Protein AF-A0A285UTD2-F1 (afdb_monomer_lite)

pLDDT: mean 85.3, std 11.43, range [43.5, 94.19]

Organism: NCBI:txid714307

Sequence (62 aa):
MKNQNTDICVAVDMDAEQRTLTVYSPKNDENIIVPVNEENLEDVNTDEAVAFEVDLDTKTIL

Secondary structure (DSSP, 8-state):
-----EEEEEEEEEETTTTEEEEEETTTTEEEEEE--HHHHHHHTSSS--EEEEETTTTEE-

Radius of gyration: 11.17 Å; chains: 1; bounding box: 26×21×33 Å

Foldseek 3Di:
DPPQQKAWWKWDDADPVQQWTWTQGPVVRDIAIAHHDPVCVVVNPDPDGDIFIARPVRRYTD

Structure (mmCIF, N/CA/C/O backbone):
data_AF-A0A285UTD2-F1
#
_entry.id   AF-A0A285UTD2-F1
#
loop_
_atom_site.group_PDB
_atom_site.id
_atom_site.type_symbol
_atom_site.label_atom_id
_atom_site.label_alt_id
_atom_site.label_comp_id
_atom_site.label_asym_id
_atom_site.label_entity_id
_atom_site.label_seq_id
_atom_site.pdbx_PDB_ins_code
_atom_site.Cartn_x
_atom_site.Cartn_y
_atom_site.Cartn_z
_atom_site.occupancy
_atom_site.B_iso_or_equiv
_atom_site.auth_seq_id
_atom_site.auth_comp_id
_atom_site.auth_asym_id
_atom_site.auth_atom_id
_atom_site.pdbx_PDB_model_num
ATOM 1 N N . MET A 1 1 ? -10.270 -3.756 23.169 1.00 43.50 1 MET A N 1
ATOM 2 C CA . MET A 1 1 ? -9.506 -4.026 21.935 1.00 43.50 1 MET A CA 1
ATOM 3 C C . MET A 1 1 ? -9.978 -2.997 20.924 1.00 43.50 1 MET A C 1
ATOM 5 O O . MET A 1 1 ? -11.181 -2.928 20.713 1.00 43.50 1 MET A O 1
ATOM 9 N N . LYS A 1 2 ? -9.112 -2.101 20.431 1.00 48.41 2 LYS A N 1
ATOM 10 C CA . LYS A 1 2 ? -9.502 -1.253 19.296 1.00 48.41 2 LYS A CA 1
ATOM 11 C C . LYS A 1 2 ? -9.528 -2.187 18.090 1.00 48.41 2 LYS A C 1
ATOM 13 O O . LYS A 1 2 ? -8.496 -2.774 17.792 1.00 48.41 2 LYS A O 1
ATOM 18 N N . ASN A 1 3 ? -10.690 -2.389 17.477 1.00 53.69 3 ASN A N 1
ATOM 19 C CA . ASN A 1 3 ? -10.742 -3.032 16.171 1.00 53.69 3 ASN A CA 1
ATOM 20 C C . ASN A 1 3 ? -9.998 -2.094 15.219 1.00 53.69 3 ASN A C 1
ATOM 22 O O . ASN A 1 3 ? -10.510 -1.014 14.936 1.00 53.69 3 ASN A O 1
ATOM 26 N N . GLN A 1 4 ? -8.776 -2.444 14.821 1.00 65.19 4 GLN A N 1
ATOM 27 C CA . GLN A 1 4 ? -8.106 -1.730 13.740 1.00 65.19 4 GLN A CA 1
ATOM 28 C C . GLN A 1 4 ? -8.884 -2.026 12.456 1.00 65.19 4 GLN A C 1
ATOM 30 O O . GLN A 1 4 ? -9.244 -3.176 12.193 1.00 65.19 4 GLN A O 1
ATOM 35 N N . ASN A 1 5 ? -9.231 -0.981 11.709 1.00 88.19 5 ASN A N 1
ATOM 36 C CA . ASN A 1 5 ? -9.946 -1.104 10.449 1.00 88.19 5 ASN A CA 1
ATOM 37 C C . ASN A 1 5 ? -8.949 -1.454 9.336 1.00 88.19 5 ASN A C 1
ATOM 39 O O . ASN A 1 5 ? -8.635 -0.619 8.495 1.00 88.19 5 ASN A O 1
ATOM 43 N N . THR A 1 6 ? -8.416 -2.674 9.368 1.00 91.38 6 THR A N 1
ATOM 44 C CA . THR A 1 6 ? -7.451 -3.148 8.370 1.00 91.38 6 THR A CA 1
ATOM 45 C C . THR A 1 6 ? -8.130 -3.936 7.253 1.00 91.38 6 THR A C 1
ATOM 47 O O . THR A 1 6 ? -9.265 -4.423 7.408 1.00 91.38 6 THR A O 1
ATOM 50 N N . ASP A 1 7 ? -7.445 -4.012 6.115 1.00 93.69 7 ASP A N 1
ATOM 51 C CA . ASP A 1 7 ? -7.772 -4.877 4.983 1.00 93.69 7 ASP A CA 1
ATOM 52 C C . ASP A 1 7 ? -6.496 -5.391 4.306 1.00 93.69 7 ASP A C 1
ATOM 54 O O . ASP A 1 7 ? -5.429 -4.789 4.435 1.00 93.69 7 ASP A O 1
ATOM 58 N N . ILE A 1 8 ? -6.615 -6.510 3.593 1.00 93.56 8 ILE A N 1
ATOM 59 C CA . ILE A 1 8 ? -5.548 -7.032 2.736 1.00 93.56 8 ILE A CA 1
ATOM 60 C C . ILE A 1 8 ? -5.784 -6.488 1.332 1.00 93.56 8 ILE A C 1
ATOM 62 O O . ILE A 1 8 ? -6.660 -6.962 0.605 1.00 93.56 8 ILE A O 1
ATOM 66 N N . CYS A 1 9 ? -5.003 -5.480 0.965 1.00 92.94 9 CYS A N 1
ATOM 67 C CA . CYS A 1 9 ? -5.137 -4.782 -0.301 1.00 92.94 9 CYS A CA 1
ATOM 68 C C . CYS A 1 9 ? -4.106 -5.290 -1.311 1.00 92.94 9 CYS A C 1
ATOM 70 O O . CYS A 1 9 ? -2.980 -5.612 -0.944 1.00 92.94 9 CYS A O 1
ATOM 72 N N . VAL A 1 10 ? -4.464 -5.333 -2.591 1.00 91.94 10 VAL A N 1
ATOM 73 C CA . VAL A 1 10 ? -3.556 -5.783 -3.663 1.00 91.94 10 VAL A CA 1
ATOM 74 C C . VAL A 1 10 ? -2.972 -4.571 -4.374 1.00 91.94 10 VAL A C 1
ATOM 76 O O . VAL A 1 10 ? -3.723 -3.667 -4.732 1.00 91.94 10 VAL A O 1
ATOM 79 N N . ALA A 1 11 ? -1.658 -4.539 -4.584 1.00 90.62 11 ALA A N 1
ATOM 80 C CA . ALA A 1 11 ? -1.004 -3.497 -5.366 1.00 90.62 11 ALA A CA 1
ATOM 81 C C . ALA A 1 11 ? -1.521 -3.480 -6.809 1.00 90.62 11 ALA A C 1
ATOM 83 O O . ALA A 1 11 ? -1.628 -4.517 -7.463 1.00 90.62 11 ALA A O 1
ATOM 84 N N . VAL A 1 12 ? -1.854 -2.284 -7.290 1.00 90.56 12 VAL A N 1
ATOM 85 C CA . VAL A 1 12 ? -2.386 -2.046 -8.636 1.00 90.56 12 VAL A CA 1
ATOM 86 C C . VAL A 1 12 ? -1.402 -1.235 -9.467 1.00 90.56 12 VAL A C 1
ATOM 88 O O . VAL A 1 12 ? -1.158 -1.580 -10.619 1.00 90.56 12 VAL A O 1
ATOM 91 N N . ASP A 1 13 ? -0.872 -0.150 -8.899 1.00 89.75 13 ASP A N 1
ATOM 92 C CA . ASP A 1 13 ? 0.014 0.778 -9.604 1.00 89.75 13 ASP A CA 1
ATOM 93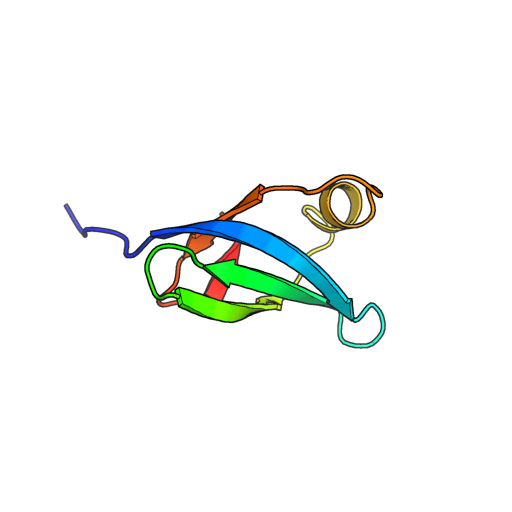 C C . ASP A 1 13 ? 0.904 1.552 -8.626 1.00 89.75 13 ASP A C 1
ATOM 95 O O . ASP A 1 13 ? 0.496 1.815 -7.492 1.00 89.75 13 ASP A O 1
ATOM 99 N N . MET A 1 14 ? 2.091 1.960 -9.064 1.00 88.19 14 MET A N 1
ATOM 100 C CA . MET A 1 14 ? 3.043 2.723 -8.257 1.00 88.19 14 MET A CA 1
ATOM 101 C C . MET A 1 14 ? 3.397 4.040 -8.948 1.00 88.19 14 MET A C 1
ATOM 103 O O . MET A 1 14 ? 3.944 4.057 -10.048 1.00 88.19 14 MET A O 1
ATOM 107 N N . ASP A 1 15 ? 3.194 5.151 -8.240 1.00 89.88 15 ASP A N 1
ATOM 108 C CA . ASP A 1 15 ? 3.729 6.455 -8.625 1.00 89.88 15 ASP A CA 1
ATOM 109 C C . ASP A 1 15 ? 5.059 6.688 -7.894 1.00 89.88 15 A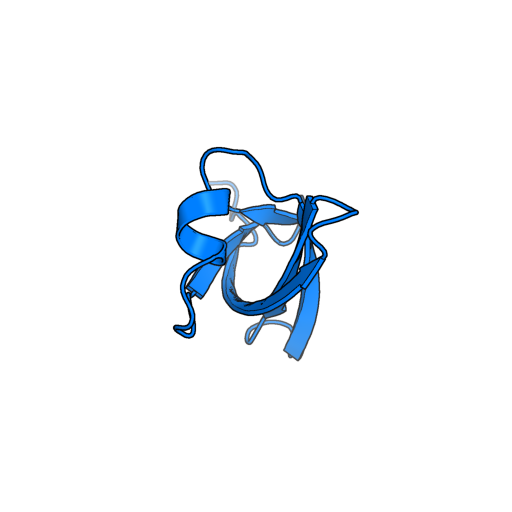SP A C 1
ATOM 111 O O . ASP A 1 15 ? 5.107 7.036 -6.708 1.00 89.88 15 ASP A O 1
ATOM 115 N N . ALA A 1 16 ? 6.159 6.472 -8.614 1.00 85.06 16 ALA A N 1
ATOM 116 C CA . ALA A 1 16 ? 7.509 6.649 -8.091 1.00 85.06 16 ALA A CA 1
ATOM 117 C C . ALA A 1 16 ? 7.891 8.124 -7.871 1.00 85.06 16 ALA A C 1
ATOM 119 O O . ALA A 1 16 ? 8.718 8.404 -7.001 1.00 85.06 16 ALA A O 1
ATOM 120 N N . GLU A 1 17 ? 7.295 9.065 -8.613 1.00 89.00 17 GLU A N 1
ATOM 121 C CA . GLU A 1 17 ? 7.561 10.500 -8.446 1.00 89.00 17 GLU A CA 1
ATOM 122 C C . GLU A 1 17 ? 6.960 11.007 -7.132 1.00 89.00 17 GLU A C 1
ATOM 124 O O . GLU A 1 17 ? 7.597 11.767 -6.398 1.00 89.00 17 GLU A O 1
ATOM 129 N N . GLN A 1 18 ? 5.753 10.540 -6.806 1.00 89.31 18 GLN A N 1
ATOM 130 C CA . GLN A 1 18 ? 5.041 10.896 -5.577 1.00 89.31 18 GLN A CA 1
ATOM 131 C C . GLN A 1 18 ? 5.340 9.953 -4.404 1.00 89.31 18 GLN A C 1
ATOM 133 O O . GLN A 1 18 ? 4.950 10.247 -3.274 1.00 89.31 18 GLN A O 1
ATOM 138 N N . ARG A 1 19 ? 6.064 8.851 -4.649 1.00 89.81 19 ARG A N 1
ATOM 139 C CA . ARG A 1 19 ? 6.325 7.765 -3.686 1.00 89.81 19 ARG A CA 1
ATOM 140 C C . ARG A 1 19 ? 5.028 7.228 -3.073 1.00 89.81 19 ARG A C 1
ATOM 142 O O . ARG A 1 19 ? 4.909 7.082 -1.855 1.00 89.81 19 ARG A O 1
ATOM 149 N N . THR A 1 20 ? 4.051 6.939 -3.925 1.00 92.19 20 THR A N 1
ATOM 150 C CA . THR A 1 20 ? 2.748 6.397 -3.518 1.00 92.19 20 THR A CA 1
ATOM 151 C C . THR A 1 20 ? 2.413 5.117 -4.270 1.00 92.19 20 THR A C 1
ATOM 153 O O . THR A 1 20 ? 2.751 4.972 -5.441 1.00 92.19 20 THR A O 1
ATOM 156 N N . LEU A 1 21 ? 1.697 4.216 -3.606 1.00 91.62 21 LEU A N 1
ATOM 157 C CA . LEU A 1 21 ? 1.175 2.976 -4.161 1.00 91.62 21 LEU A CA 1
ATOM 158 C C . LEU A 1 21 ? -0.349 3.048 -4.178 1.00 91.62 21 LEU A C 1
ATOM 160 O O . LEU A 1 21 ? -0.983 3.385 -3.177 1.00 91.62 21 LEU A O 1
ATOM 164 N N . THR A 1 22 ? -0.937 2.705 -5.314 1.00 93.06 22 THR A N 1
ATOM 165 C CA . THR A 1 22 ? -2.366 2.449 -5.438 1.00 93.06 22 THR A CA 1
ATOM 166 C C . THR A 1 22 ? -2.615 0.983 -5.128 1.00 93.06 22 THR A C 1
ATOM 168 O O . THR A 1 22 ? -2.074 0.103 -5.798 1.00 93.06 22 THR A O 1
ATOM 171 N N . VAL A 1 23 ? -3.454 0.722 -4.132 1.00 92.81 23 VAL A N 1
ATOM 172 C CA . VAL A 1 23 ? -3.880 -0.623 -3.743 1.00 92.81 23 VAL A CA 1
ATOM 173 C C . VAL A 1 23 ? -5.395 -0.760 -3.871 1.00 92.81 23 VAL A C 1
ATOM 175 O O . VAL A 1 23 ? -6.129 0.185 -3.591 1.00 92.81 23 VAL A O 1
ATOM 178 N N . TYR A 1 24 ? -5.882 -1.929 -4.266 1.00 94.00 24 TYR A N 1
ATOM 179 C CA . TYR A 1 24 ? -7.309 -2.248 -4.280 1.00 94.00 24 TYR A CA 1
ATOM 180 C C . TYR A 1 24 ? -7.710 -2.914 -2.962 1.00 94.00 24 TYR A C 1
ATOM 182 O O . TYR A 1 24 ? -7.101 -3.915 -2.586 1.00 94.00 24 TYR A O 1
ATOM 1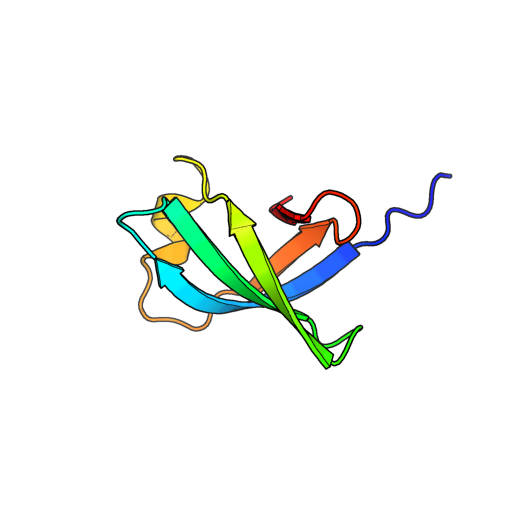90 N N . SER A 1 25 ? -8.729 -2.372 -2.288 1.00 94.19 25 SER A N 1
ATOM 191 C CA . SER A 1 25 ? -9.339 -2.922 -1.071 1.00 94.19 25 SER A CA 1
ATOM 192 C C . SER A 1 25 ? -10.574 -3.758 -1.431 1.00 94.19 25 SER A C 1
ATOM 194 O O . SER A 1 25 ? -11.609 -3.189 -1.794 1.00 94.19 25 SER A O 1
ATOM 196 N N . PRO A 1 26 ? -10.529 -5.097 -1.291 1.00 92.06 26 PRO A N 1
ATOM 197 C CA . PRO A 1 26 ? -11.695 -5.951 -1.517 1.00 92.06 26 PRO A CA 1
ATOM 198 C C . PRO A 1 26 ? -12.815 -5.717 -0.498 1.00 92.06 26 PRO A C 1
ATOM 200 O O . PRO A 1 26 ? -13.978 -6.001 -0.780 1.00 92.06 26 PRO A O 1
ATOM 203 N N . LYS A 1 27 ? -12.479 -5.223 0.701 1.00 90.88 27 LYS A N 1
ATOM 204 C CA . LYS A 1 27 ? -13.449 -4.951 1.769 1.00 90.88 27 LYS A CA 1
ATOM 205 C C . LYS A 1 27 ? -14.368 -3.779 1.439 1.00 90.88 27 LYS A C 1
ATOM 207 O O . LYS A 1 27 ? -15.558 -3.846 1.748 1.00 90.88 27 LYS A O 1
ATOM 212 N N . ASN A 1 28 ? -13.817 -2.728 0.832 1.00 88.94 28 ASN A N 1
ATOM 213 C CA . ASN A 1 28 ? -14.555 -1.518 0.473 1.00 88.94 28 ASN A CA 1
ATOM 214 C C . ASN A 1 28 ? -14.909 -1.436 -1.022 1.00 88.94 28 ASN A C 1
ATOM 216 O O . ASN A 1 28 ? -15.675 -0.554 -1.402 1.00 88.94 28 ASN A O 1
ATOM 220 N N . ASP A 1 29 ? -14.375 -2.344 -1.846 1.00 94.00 29 ASP A N 1
ATOM 221 C CA . ASP A 1 29 ? -14.486 -2.326 -3.311 1.00 94.00 29 ASP A CA 1
ATOM 222 C C . ASP A 1 29 ? -13.998 -0.994 -3.917 1.00 94.00 29 ASP A C 1
ATOM 224 O O . ASP A 1 29 ? -14.649 -0.378 -4.761 1.00 94.00 29 ASP A O 1
ATOM 228 N N . GLU A 1 30 ? -12.843 -0.512 -3.444 1.00 93.94 30 GLU A N 1
ATOM 229 C CA . GLU A 1 30 ? -12.267 0.770 -3.863 1.00 93.94 30 GLU A CA 1
ATOM 230 C C . GLU A 1 30 ? -10.739 0.719 -4.009 1.00 93.94 30 GLU A C 1
ATOM 232 O O . GLU A 1 30 ? -10.063 -0.122 -3.415 1.00 93.94 30 GLU A O 1
ATOM 237 N N . ASN A 1 31 ? -10.189 1.668 -4.772 1.00 94.19 31 ASN A N 1
ATOM 238 C CA . ASN A 1 31 ? -8.749 1.901 -4.848 1.00 94.19 31 ASN A CA 1
ATOM 239 C C . ASN A 1 31 ? -8.327 2.959 -3.827 1.00 94.19 31 ASN A C 1
ATOM 241 O O . ASN A 1 31 ? -8.910 4.043 -3.758 1.00 94.19 31 ASN A O 1
ATOM 245 N N . ILE A 1 32 ? -7.267 2.667 -3.084 1.00 93.00 32 ILE A N 1
ATOM 246 C CA . ILE A 1 32 ? -6.726 3.505 -2.019 1.00 93.00 32 ILE A CA 1
ATOM 247 C C . ILE A 1 32 ? -5.284 3.844 -2.366 1.00 93.00 32 ILE A C 1
ATOM 249 O O . ILE A 1 32 ? -4.501 2.978 -2.742 1.00 93.00 32 ILE A O 1
ATOM 253 N N . ILE A 1 33 ? -4.929 5.116 -2.221 1.00 93.75 33 ILE A N 1
ATOM 254 C CA . ILE A 1 33 ? -3.552 5.581 -2.378 1.00 93.75 33 ILE A CA 1
ATOM 255 C C . ILE A 1 33 ? -2.908 5.595 -0.995 1.00 93.75 33 ILE A C 1
ATOM 257 O O . ILE A 1 33 ? -3.416 6.261 -0.085 1.00 93.75 33 ILE A O 1
ATOM 261 N N . VAL A 1 34 ? -1.800 4.873 -0.856 1.00 93.19 34 VAL A N 1
ATOM 262 C CA . VAL A 1 34 ? -0.994 4.798 0.366 1.00 93.19 34 VAL A CA 1
ATOM 263 C C . VAL A 1 34 ? 0.431 5.293 0.081 1.00 93.19 34 VAL A C 1
ATOM 265 O O . VAL A 1 34 ? 0.957 5.053 -1.008 1.00 93.19 34 VAL A O 1
ATOM 268 N N . PRO A 1 35 ? 1.073 6.022 1.009 1.00 92.69 35 PRO A N 1
ATOM 269 C CA . PRO A 1 35 ? 2.470 6.406 0.863 1.00 92.69 35 PRO A CA 1
ATOM 270 C C . PRO A 1 35 ? 3.376 5.178 1.005 1.00 92.69 35 PRO A C 1
ATOM 272 O O . PRO A 1 35 ? 3.107 4.284 1.808 1.00 92.69 35 PRO A O 1
ATOM 275 N N . VAL A 1 36 ? 4.463 5.154 0.236 1.00 89.88 36 VAL A N 1
ATOM 276 C CA . VAL A 1 36 ? 5.468 4.086 0.266 1.00 89.88 36 VAL A CA 1
ATOM 277 C C . VAL A 1 36 ? 6.720 4.605 0.961 1.00 89.88 36 VAL A C 1
ATOM 279 O O . VAL A 1 36 ? 7.306 5.608 0.543 1.00 89.88 36 VAL A O 1
ATOM 282 N N . ASN A 1 37 ? 7.153 3.900 2.003 1.00 86.81 37 ASN A N 1
ATOM 283 C CA . ASN A 1 37 ? 8.415 4.178 2.683 1.00 86.81 37 ASN A CA 1
ATOM 284 C C . ASN A 1 37 ? 9.536 3.304 2.105 1.00 86.81 37 ASN A C 1
ATOM 286 O O . ASN A 1 37 ? 9.283 2.377 1.341 1.00 86.81 37 ASN A O 1
ATOM 290 N N . GLU A 1 38 ? 10.790 3.593 2.463 1.00 81.94 38 GLU A N 1
ATOM 291 C CA . GLU A 1 38 ? 11.950 2.825 1.977 1.00 81.94 38 GLU A CA 1
AT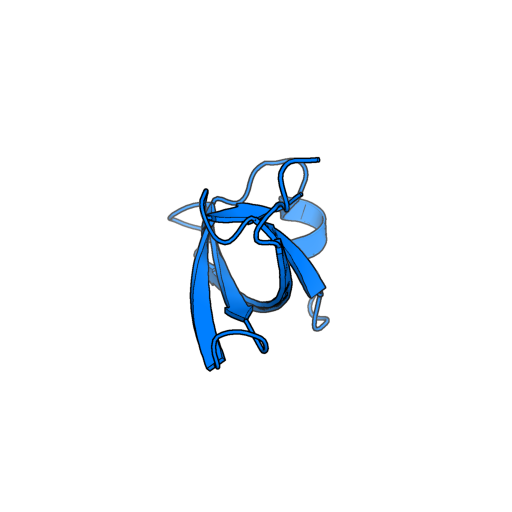OM 292 C C . GLU A 1 38 ? 11.865 1.331 2.315 1.00 81.94 38 GLU A C 1
ATOM 294 O O . GLU A 1 38 ? 12.337 0.519 1.531 1.00 81.94 38 GLU A O 1
ATOM 299 N N . GLU A 1 39 ? 11.207 0.974 3.421 1.00 79.56 39 GLU A N 1
ATOM 300 C CA . GLU A 1 39 ? 11.036 -0.415 3.868 1.00 79.56 39 GLU A CA 1
ATOM 301 C C . GLU A 1 39 ? 10.121 -1.231 2.944 1.00 79.56 39 GLU A C 1
ATOM 303 O O . GLU A 1 39 ? 10.384 -2.399 2.699 1.00 79.56 39 GLU A O 1
ATOM 308 N N . ASN A 1 40 ? 9.071 -0.616 2.397 1.00 78.81 40 ASN A N 1
ATOM 309 C CA . ASN A 1 40 ? 8.082 -1.286 1.544 1.00 78.81 40 ASN A CA 1
ATOM 310 C C . ASN A 1 40 ? 8.408 -1.108 0.052 1.00 78.81 40 ASN A C 1
ATOM 312 O O . ASN A 1 40 ? 7.793 -1.733 -0.808 1.00 78.81 40 ASN A O 1
ATOM 316 N N . LEU A 1 41 ? 9.346 -0.214 -0.275 1.00 79.94 41 LEU A N 1
ATOM 317 C CA . LEU A 1 41 ? 9.691 0.141 -1.649 1.00 79.94 41 LEU A CA 1
ATOM 318 C C . LEU A 1 41 ? 10.262 -1.047 -2.430 1.00 79.94 41 LEU A C 1
ATOM 320 O O . LEU A 1 41 ? 10.023 -1.158 -3.631 1.00 79.94 41 LEU A O 1
ATOM 324 N N . GLU A 1 42 ? 11.032 -1.911 -1.767 1.00 77.88 42 GLU A N 1
ATOM 325 C CA . GLU A 1 42 ? 11.603 -3.104 -2.397 1.00 77.88 42 GLU A CA 1
ATOM 326 C C . GLU A 1 42 ? 10.512 -4.113 -2.765 1.00 77.88 42 GLU A C 1
ATOM 328 O O . GLU A 1 42 ? 10.518 -4.628 -3.881 1.00 77.88 42 GLU A O 1
ATOM 333 N N . ASP A 1 43 ? 9.531 -4.310 -1.880 1.00 74.81 43 ASP A N 1
ATOM 334 C CA . ASP A 1 43 ? 8.410 -5.225 -2.108 1.00 74.81 43 ASP A CA 1
ATOM 335 C C . ASP A 1 43 ? 7.502 -4.735 -3.245 1.00 74.81 43 ASP A C 1
ATOM 337 O O . ASP A 1 43 ? 7.118 -5.509 -4.121 1.00 74.81 43 ASP A O 1
ATOM 341 N N . VAL A 1 44 ? 7.205 -3.430 -3.282 1.00 76.62 44 VAL A N 1
ATOM 342 C CA . VAL A 1 44 ? 6.338 -2.815 -4.306 1.00 76.62 44 VAL A CA 1
ATOM 343 C C . VAL A 1 44 ? 6.948 -2.861 -5.712 1.00 76.62 44 VAL A C 1
ATOM 345 O O . VAL A 1 44 ? 6.213 -2.935 -6.690 1.00 76.62 44 VAL A O 1
ATOM 348 N N . ASN A 1 45 ? 8.277 -2.836 -5.837 1.00 72.19 45 ASN A N 1
ATOM 349 C CA . ASN A 1 45 ? 8.964 -2.865 -7.136 1.00 72.19 45 ASN A CA 1
ATOM 350 C C . ASN A 1 45 ? 9.027 -4.260 -7.781 1.00 72.19 45 ASN A C 1
ATOM 352 O O . ASN A 1 45 ? 9.624 -4.415 -8.849 1.00 72.19 45 ASN A O 1
ATOM 356 N N . THR A 1 46 ? 8.462 -5.286 -7.144 1.00 65.50 46 THR A N 1
ATOM 357 C CA . THR A 1 46 ? 8.402 -6.621 -7.737 1.00 65.50 46 THR A CA 1
ATOM 358 C C . THR A 1 46 ? 7.243 -6.692 -8.738 1.00 65.50 46 THR A C 1
ATOM 360 O O . THR A 1 46 ? 6.131 -6.276 -8.444 1.00 65.50 46 THR A O 1
ATOM 363 N N . ASP A 1 47 ? 7.496 -7.212 -9.945 1.00 63.88 47 ASP A N 1
ATOM 364 C CA . ASP A 1 47 ? 6.530 -7.336 -11.065 1.00 63.88 47 ASP A CA 1
ATOM 365 C C . ASP A 1 47 ? 5.373 -8.329 -10.767 1.00 63.88 47 ASP A C 1
ATOM 367 O O . ASP A 1 47 ? 4.614 -8.730 -11.648 1.00 63.88 47 ASP A O 1
ATOM 371 N N . GLU A 1 48 ? 5.254 -8.782 -9.517 1.00 67.38 48 GLU A N 1
ATOM 372 C CA . GLU A 1 48 ? 4.238 -9.720 -9.059 1.00 67.38 48 GLU A CA 1
ATOM 373 C C . GLU A 1 48 ? 3.118 -8.975 -8.325 1.00 67.38 48 GLU A C 1
ATOM 375 O O . GLU A 1 48 ? 3.316 -7.918 -7.734 1.00 67.38 48 GLU A O 1
ATOM 380 N N . ALA A 1 49 ? 1.905 -9.527 -8.353 1.00 72.69 49 ALA A N 1
ATOM 381 C CA . ALA A 1 49 ? 0.776 -8.968 -7.619 1.00 72.69 49 ALA A CA 1
ATOM 382 C C . ALA A 1 49 ? 1.002 -9.123 -6.102 1.00 72.69 49 ALA A C 1
ATOM 384 O O . ALA A 1 49 ? 0.612 -10.129 -5.505 1.00 72.69 49 ALA A O 1
ATOM 385 N N . VAL A 1 50 ? 1.655 -8.136 -5.485 1.00 87.44 50 VAL A N 1
ATOM 386 C CA . VAL A 1 50 ? 1.913 -8.094 -4.040 1.00 87.44 50 VAL A CA 1
ATOM 387 C C . VAL A 1 50 ? 0.662 -7.629 -3.300 1.00 87.44 50 VAL A C 1
ATOM 389 O O . VAL A 1 50 ? -0.024 -6.699 -3.726 1.00 87.44 50 VAL A O 1
ATOM 392 N N . ALA A 1 51 ? 0.362 -8.277 -2.177 1.00 89.25 51 ALA A N 1
ATOM 393 C CA . ALA A 1 51 ? -0.697 -7.861 -1.269 1.00 89.25 51 ALA A CA 1
ATOM 394 C C . ALA A 1 51 ? -0.098 -7.303 0.027 1.00 89.25 51 ALA A C 1
ATOM 396 O O . ALA A 1 51 ? 0.837 -7.880 0.579 1.00 89.25 51 ALA A O 1
ATOM 397 N N . PHE A 1 52 ? -0.670 -6.208 0.517 1.00 89.81 52 PHE A N 1
ATOM 398 C CA . PHE A 1 52 ? -0.242 -5.488 1.709 1.00 89.81 52 PHE A CA 1
ATOM 399 C C . PHE A 1 52 ? -1.377 -5.441 2.726 1.00 89.81 52 PHE A C 1
ATOM 401 O O . PHE A 1 52 ? -2.536 -5.229 2.360 1.00 89.81 52 PHE A O 1
ATOM 408 N N . GLU A 1 53 ? -1.053 -5.596 4.008 1.00 93.12 53 GLU A N 1
ATOM 409 C CA . GLU A 1 53 ? -1.993 -5.223 5.060 1.00 93.12 53 GLU A CA 1
ATOM 410 C C . GLU A 1 53 ? -2.008 -3.697 5.175 1.00 93.12 53 GLU A C 1
ATOM 412 O O . GLU A 1 53 ? -0.966 -3.063 5.338 1.00 93.12 53 GLU A O 1
ATOM 417 N N . VAL A 1 54 ? -3.188 -3.096 5.045 1.00 92.19 54 VAL A N 1
ATOM 418 C CA . VAL A 1 54 ? -3.358 -1.642 5.062 1.00 92.19 54 VAL A CA 1
ATOM 419 C C . VAL A 1 54 ? -4.335 -1.252 6.154 1.00 92.19 54 VAL A C 1
ATOM 421 O O . VAL A 1 54 ? -5.452 -1.766 6.229 1.00 92.19 54 VAL A O 1
ATOM 424 N N . ASP A 1 55 ? -3.932 -0.292 6.979 1.00 92.62 55 ASP A N 1
ATOM 425 C CA . ASP A 1 55 ? -4.828 0.417 7.883 1.00 92.62 55 ASP A CA 1
ATOM 426 C C . ASP A 1 55 ? -5.644 1.431 7.067 1.00 92.62 55 ASP A C 1
ATOM 428 O O . ASP A 1 55 ? -5.107 2.412 6.548 1.00 92.62 55 ASP A O 1
ATOM 432 N N . LEU A 1 56 ? -6.947 1.181 6.918 1.00 89.38 56 LEU A N 1
ATOM 433 C CA . LEU A 1 56 ? -7.834 1.980 6.068 1.00 89.38 56 LEU A CA 1
ATOM 434 C C . LEU A 1 56 ? -8.143 3.364 6.659 1.00 89.38 56 LEU A C 1
ATOM 436 O O . LEU A 1 56 ? -8.486 4.284 5.914 1.00 89.38 56 LEU A O 1
ATOM 440 N N . ASP A 1 57 ? -8.016 3.529 7.978 1.00 89.75 57 ASP A N 1
ATOM 441 C CA . ASP A 1 57 ? -8.298 4.799 8.652 1.00 89.75 57 ASP A CA 1
ATOM 442 C C . ASP A 1 57 ? -7.137 5.785 8.458 1.00 89.75 57 ASP A C 1
ATOM 444 O O . ASP A 1 57 ? -7.344 6.979 8.228 1.00 89.75 57 ASP A O 1
ATOM 448 N N . THR A 1 58 ? -5.905 5.279 8.539 1.00 91.12 58 THR A N 1
ATOM 449 C CA . THR A 1 58 ? -4.667 6.063 8.400 1.00 91.12 58 THR A CA 1
ATOM 450 C C . THR A 1 58 ? -4.039 5.977 7.013 1.00 91.12 58 THR A C 1
ATOM 452 O O . THR A 1 58 ? -3.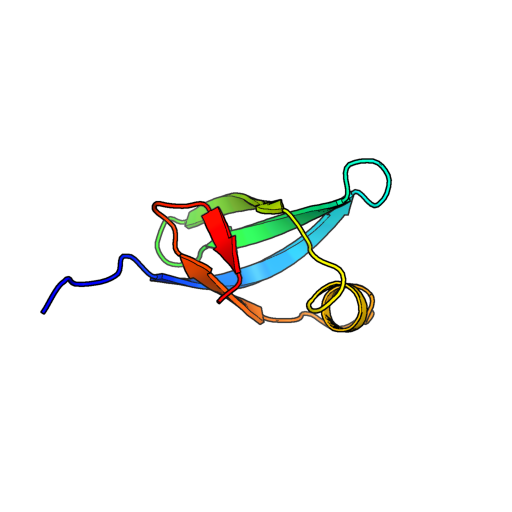120 6.740 6.722 1.00 91.12 58 THR A O 1
ATOM 455 N N . LYS A 1 59 ? -4.538 5.083 6.151 1.00 89.69 59 LYS A N 1
ATOM 456 C CA . LYS A 1 59 ? -4.033 4.813 4.797 1.00 89.69 59 LYS A CA 1
ATOM 457 C C . LYS A 1 59 ? -2.542 4.475 4.788 1.00 89.69 59 LYS A C 1
ATOM 459 O O . LYS A 1 59 ? -1.784 5.050 4.014 1.00 89.69 59 LYS A O 1
ATOM 464 N N . THR A 1 60 ? -2.121 3.577 5.677 1.00 89.50 60 THR A N 1
ATOM 465 C CA . THR A 1 60 ? -0.710 3.187 5.848 1.00 89.50 60 THR A CA 1
ATOM 466 C C . THR A 1 60 ? -0.555 1.671 5.732 1.00 89.50 60 THR A C 1
ATOM 468 O O . THR A 1 60 ? -1.417 0.933 6.204 1.00 89.50 60 THR A O 1
ATOM 471 N N . ILE A 1 61 ? 0.533 1.221 5.102 1.00 89.62 61 ILE A N 1
ATOM 472 C CA . ILE A 1 61 ? 0.923 -0.196 5.043 1.00 89.62 61 ILE A CA 1
ATOM 473 C C . ILE A 1 61 ? 1.481 -0.615 6.414 1.00 89.62 61 ILE A C 1
ATOM 475 O O . ILE A 1 61 ? 2.290 0.123 6.983 1.00 89.62 61 ILE A O 1
ATOM 479 N N . LEU A 1 62 ? 1.028 -1.757 6.939 1.00 87.94 62 LEU A N 1
ATOM 480 C CA . LEU A 1 62 ? 1.435 -2.322 8.234 1.00 87.94 62 LEU A CA 1
ATOM 481 C 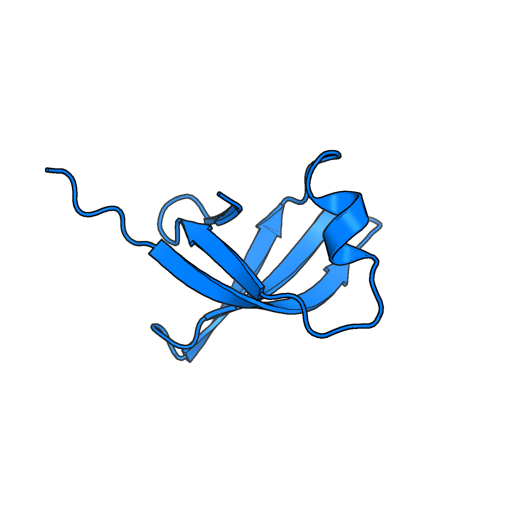C . LEU A 1 62 ? 2.562 -3.352 8.115 1.00 87.94 62 LEU A C 1
ATOM 483 O O . LEU A 1 62 ? 2.627 -4.050 7.078 1.00 87.94 62 LEU A O 1
#